Protein 1PUC (pdb70)

CATH classification: 3.30.170.10

Organism: Schizosaccharomyces pombe (strain 972 / ATCC 24843) (NCBI:txid284812)

Foldseek 3Di:
DDAFDADADDPVLLVLLVVFLVVKDKADWDDDDPDIDTDIDTDPVNVVSHDPSQCDPVVRHGDFHDPNHVVRSNDDDDPDDGDDDDDDDDVVDDDDDDDDD

GO terms:
  GO:0061575 cyclin-dependent protein serine/threonine kinase activator activity (F, IDA)
  GO:0008270 zinc ion binding (F, IDA)
  GO:0000307 cyclin-dependent protein kinase holoenzyme complex (C, IDA)
  GO:0044877 protein-containing complex binding (F, IDA)
  GO:0005634 nucleus (C, HDA)
  GO:0005829 cytosol (C, HDA)
  GO:0005515 protein binding (F, IPI)

Nearest PDB structures (foldseek):
  1puc-assembly1_A-2  TM=1.010E+00  e=6.674E-20  Schizosaccharomyces pombe
  1sce-assembly2_C-2  TM=8.902E-01  e=1.390E-17  Schizosaccharomyces pombe
  1sce-assembly2_B  TM=9.454E-01  e=3.377E-16  Schizosaccharomyces pombe
  1qb3-assembly1_A  TM=8.293E-01  e=1.639E-13  Saccharomyces cerevisiae
  1qb3-assembly1_B  TM=8.327E-01  e=3.144E-13  Saccharomyces cerevisiae

Secondary structure (DSSP, 8-state):
---PPP-PPPHHHHHTTHHHHTT-EEPPPEE-SS-EE--EE--HHHHTTS-GGGB-TTTSSBPPPPHHHHHHTT----SS-------PPPTT---------

Sequence (101 aa):
SKSGVPRLLTASERERLEPFIDQIHYSPRYADDEYEYRHVMLPKAMLKAIPTDYFNPETGTLRILQEEEWRGLGITQSLGWEMYEVHVPEPHILLFKREKD

InterPro domains:
  IPR000789 Cyclin-dependent kinase, regulatory subunit [PF01111] (25-101)
  IPR000789 Cyclin-dependent kinase, regulatory subunit [PR00296] (24-38)
  IPR000789 Cyclin-dependent kinase, regulatory subunit [PR00296] (39-53)
  IPR000789 Cyclin-dependent kinase, regulatory subunit [PR00296] (70-84)
  IPR000789 Cyclin-dependent kinase, regulatory subunit [PR00296] (85-99)
  IPR000789 Cyclin-dependent kinase, regulatory subunit [PS00944] (27-45)
  IPR000789 Cyclin-dependent kinase, regulatory subunit [PS00945] (88-98)
  IPR000789 Cyclin-dependent kinase, regulatory subunit [SM01084] (24-102)
  IPR036858 Cyclin-dependent kinase, regulatory subunit superfamily [G3DSA:3.30.170.10] (1-112)
  IPR036858 Cyclin-dependent kinase, regulatory subunit superfamily [SSF55637] (8-107)

Structure (mmCIF, N/CA/C/O backbone):
data_1PUC
#
_entry.id   1PUC
#
_cell.length_a   43.270
_cell.length_b   55.280
_cell.length_c   111.800
_cell.angle_alpha   90.00
_cell.angle_beta   90.00
_cell.angle_gamma   90.00
#
_symmetry.space_group_name_H-M   'C 2 2 21'
#
loop_
_entity.id
_entity.type
_entity.pdbx_description
1 polymer P13SUC1
2 non-polymer 3-[(3-CHOLAMIDOPROPYL)DIMETHYLAMMONIO]-1-PROPANESULFONATE
3 water water
#
loop_
_atom_site.group_PDB
_atom_site.id
_atom_site.type_symbol
_atom_site.label_atom_id
_atom_site.label_alt_id
_atom_site.label_comp_id
_atom_site.label_asym_id
_atom_site.label_entity_id
_atom_site.label_seq_id
_atom_site.pdbx_PDB_ins_code
_atom_site.Cartn_x
_atom_site.Cartn_y
_atom_site.Cartn_z
_atom_site.occupancy
_atom_site.B_iso_or_equiv
_atom_site.auth_seq_id
_atom_site.auth_comp_id
_atom_site.auth_asym_id
_atom_site.auth_atom_id
_atom_site.pdbx_PDB_model_num
ATOM 1 N N . SER A 1 1 ? 2.992 14.555 28.861 1.00 73.82 2 SER A N 1
ATOM 2 C CA . SER A 1 1 ? 4.248 14.555 29.657 1.00 72.12 2 SER A CA 1
ATOM 3 C C . SER A 1 1 ? 3.916 14.586 31.144 1.00 68.67 2 SER A C 1
ATOM 4 O O . SER A 1 1 ? 3.002 15.299 31.565 1.00 67.76 2 SER A O 1
ATOM 7 N N . LYS A 1 2 ? 4.631 13.777 31.918 1.00 65.02 3 LYS A N 1
ATOM 8 C CA . LYS A 1 2 ? 4.429 13.711 33.360 1.00 59.87 3 LYS A CA 1
ATOM 9 C C . LYS A 1 2 ? 5.690 14.236 34.041 1.00 55.27 3 LYS A C 1
ATOM 10 O O . LYS A 1 2 ? 6.808 13.913 33.634 1.00 54.77 3 LYS A O 1
ATOM 16 N N . SER A 1 3 ? 5.506 15.078 35.050 1.00 51.03 4 SER A N 1
ATOM 17 C CA . SER A 1 3 ? 6.627 15.667 35.767 1.00 46.27 4 SER A CA 1
ATOM 18 C C . SER A 1 3 ? 6.593 15.386 37.271 1.00 40.85 4 SER A C 1
ATOM 19 O O . SER A 1 3 ? 5.553 15.036 37.827 1.00 37.23 4 SER A O 1
ATOM 22 N N . GLY A 1 4 ? 7.750 15.524 37.912 1.00 38.75 5 GLY A N 1
ATOM 23 C CA . GLY A 1 4 ? 7.859 15.283 39.338 1.00 36.27 5 GLY A CA 1
ATOM 24 C C . GLY A 1 4 ? 7.098 16.303 40.162 1.00 36.01 5 GLY A C 1
ATOM 25 O O . GLY A 1 4 ? 6.954 17.462 39.765 1.00 39.35 5 GLY A O 1
ATOM 26 N N . VAL A 1 5 ? 6.623 15.863 41.322 1.00 31.35 6 VAL A N 1
ATOM 27 C CA . VAL A 1 5 ? 5.862 16.703 42.239 1.00 29.11 6 VAL A CA 1
ATOM 28 C C . VAL A 1 5 ? 6.818 17.242 43.311 1.00 26.82 6 VAL A C 1
ATOM 29 O O . VAL A 1 5 ? 7.719 16.528 43.751 1.00 27.82 6 VAL A O 1
ATOM 33 N N . PRO A 1 6 ? 6.686 18.528 43.686 1.00 24.32 7 PRO A N 1
ATOM 34 C CA . PRO A 1 6 ? 7.561 19.099 44.715 1.00 23.71 7 PRO A CA 1
ATOM 35 C C . PRO A 1 6 ? 7.325 18.285 45.983 1.00 27.18 7 PRO A C 1
ATOM 36 O O . PRO A 1 6 ? 6.196 17.861 46.245 1.00 29.78 7 PRO A O 1
ATOM 40 N N . ARG A 1 7 ? 8.359 18.108 46.797 1.00 27.48 8 ARG A N 1
ATOM 41 C CA . ARG A 1 7 ? 8.236 17.278 47.986 1.00 24.34 8 ARG A CA 1
ATOM 42 C C . ARG A 1 7 ? 9.348 17.644 48.972 1.00 25.89 8 ARG A C 1
ATOM 43 O O . ARG A 1 7 ? 10.484 17.888 48.556 1.00 26.23 8 ARG A O 1
ATOM 51 N N . LEU A 1 8 ? 9.024 17.713 50.262 1.00 21.74 9 LEU A N 1
ATOM 52 C CA . LEU A 1 8 ? 10.024 18.048 51.276 1.00 18.76 9 LEU A CA 1
ATOM 53 C C . LEU A 1 8 ? 10.794 16.817 51.739 1.00 17.67 9 LEU A C 1
ATOM 54 O O . LEU A 1 8 ? 10.280 15.703 51.694 1.00 19.07 9 LEU A O 1
ATOM 59 N N . LEU A 1 9 ? 12.028 17.027 52.190 1.00 19.15 10 LEU A N 1
ATOM 60 C CA . LEU A 1 9 ? 12.885 15.938 52.662 1.00 18.09 10 LEU A CA 1
ATOM 61 C C . LEU A 1 9 ? 12.481 15.424 54.037 1.00 18.59 10 LEU A C 1
ATOM 62 O O . LEU A 1 9 ? 12.048 16.192 54.894 1.00 19.95 10 LEU A O 1
ATOM 67 N N . THR A 1 10 ? 12.634 14.121 54.246 1.00 17.09 11 THR A N 1
ATOM 68 C CA . THR A 1 10 ? 12.310 13.518 55.531 1.00 16.21 11 THR A CA 1
ATOM 69 C C . THR A 1 10 ? 13.526 13.714 56.435 1.00 15.62 11 THR A C 1
ATOM 70 O O . THR A 1 10 ? 14.612 14.076 55.961 1.00 14.53 11 THR A O 1
ATOM 74 N N . ALA A 1 11 ? 13.361 13.423 57.722 1.00 15.98 12 ALA A N 1
ATOM 75 C CA . ALA A 1 11 ? 14.452 13.563 58.682 1.00 17.03 12 ALA A CA 1
ATOM 76 C C . ALA A 1 11 ? 15.708 12.791 58.273 1.00 15.30 12 ALA A C 1
ATOM 77 O O . ALA A 1 11 ? 16.810 13.336 58.289 1.00 16.47 12 ALA A O 1
ATOM 79 N N . SER A 1 12 ? 15.541 11.533 57.885 1.00 14.95 13 SER A N 1
ATOM 80 C CA . SER A 1 12 ? 16.680 10.709 57.490 1.00 15.80 13 SER A CA 1
ATOM 81 C C . SER A 1 12 ? 17.364 11.220 56.227 1.00 13.80 13 SER A C 1
ATOM 82 O O . SER A 1 12 ? 18.592 11.196 56.124 1.00 15.63 13 SER A O 1
ATOM 85 N N . GLU A 1 13 ? 16.571 11.685 55.270 1.00 12.78 14 GLU A N 1
ATOM 86 C CA . GLU A 1 13 ? 17.133 12.209 54.024 1.00 16.44 14 GLU A CA 1
ATOM 87 C C . GLU A 1 13 ? 17.960 13.461 54.299 1.00 17.25 14 GLU A C 1
ATOM 88 O O . GLU A 1 13 ? 19.075 13.606 53.799 1.00 18.56 14 GLU A O 1
ATOM 94 N N . ARG A 1 14 ? 17.424 14.347 55.132 1.00 15.13 15 ARG A N 1
ATOM 95 C CA . ARG A 1 14 ? 18.116 15.582 55.466 1.00 14.74 15 ARG A CA 1
ATOM 96 C C . ARG A 1 14 ? 19.376 15.311 56.287 1.00 15.23 15 ARG A C 1
ATOM 97 O O . ARG A 1 14 ? 20.401 15.971 56.106 1.00 13.99 15 ARG A O 1
ATOM 105 N N . GLU A 1 15 ? 19.313 14.309 57.155 1.00 17.10 16 GLU A N 1
ATOM 106 C CA . GLU A 1 15 ? 20.448 13.970 57.998 1.00 16.24 16 GLU A CA 1
ATOM 107 C C . GLU A 1 15 ? 21.622 13.524 57.136 1.00 15.20 16 GLU A C 1
ATOM 108 O O . GLU A 1 15 ? 22.777 13.827 57.445 1.00 13.95 16 GLU A O 1
ATOM 114 N N . ARG A 1 16 ? 21.313 12.891 56.006 1.00 16.03 17 ARG A N 1
ATOM 115 C CA . ARG A 1 16 ? 22.337 12.403 55.082 1.00 17.52 17 ARG A CA 1
ATOM 116 C C . ARG A 1 16 ? 23.145 13.506 54.399 1.00 17.16 17 ARG A C 1
ATOM 117 O O . ARG A 1 16 ? 24.267 13.272 53.926 1.00 16.11 17 ARG A O 1
ATOM 125 N N . LEU A 1 17 ? 22.586 14.710 54.361 1.00 14.17 18 LEU A N 1
ATOM 126 C CA . LEU A 1 17 ? 23.245 15.839 53.712 1.00 11.70 18 LEU A CA 1
ATOM 127 C C . LEU A 1 17 ? 24.201 16.614 54.612 1.00 16.27 18 LEU A C 1
ATOM 128 O O . LEU A 1 17 ? 25.007 17.414 54.126 1.00 16.24 18 LEU A O 1
ATOM 133 N N . GLU A 1 18 ? 24.140 16.335 55.914 1.00 18.61 19 GLU A N 1
ATOM 134 C CA . GLU A 1 18 ? 24.975 16.996 56.919 1.00 17.74 19 GLU A CA 1
ATOM 135 C C . GLU A 1 18 ? 26.473 17.142 56.634 1.00 18.34 19 GLU A C 1
ATOM 136 O O . GLU A 1 18 ? 27.026 18.233 56.776 1.00 20.68 19 GLU A O 1
ATOM 142 N N . PRO A 1 19 ? 27.149 16.064 56.202 1.00 19.00 20 PRO A N 1
ATOM 143 C CA . PRO A 1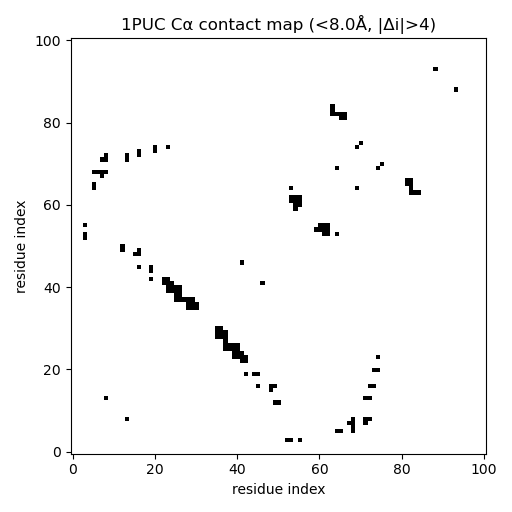 19 ? 28.585 16.198 55.930 1.00 21.96 20 PRO A CA 1
ATOM 144 C C . PRO A 1 19 ? 28.971 17.137 54.777 1.00 25.79 20 PRO A C 1
ATOM 145 O O . PRO A 1 19 ? 30.131 17.543 54.673 1.00 27.21 20 PRO A O 1
ATOM 149 N N . PHE A 1 20 ? 28.004 17.512 53.943 1.00 25.25 21 PHE A N 1
ATOM 150 C CA . PHE A 1 20 ? 28.287 18.372 52.794 1.00 24.34 21 PHE A CA 1
ATOM 151 C C . PHE A 1 20 ? 27.921 19.838 52.954 1.00 23.94 21 PHE A C 1
ATOM 152 O O . PHE A 1 20 ? 28.528 20.698 52.322 1.00 25.50 21 PHE A O 1
ATOM 160 N N . ILE A 1 21 ? 26.945 20.125 53.803 1.00 24.44 22 ILE A N 1
ATOM 161 C CA . ILE A 1 21 ? 26.468 21.491 54.010 1.00 25.60 22 ILE A CA 1
ATOM 162 C C . ILE A 1 21 ? 27.514 22.601 54.141 1.00 28.20 22 ILE A C 1
ATOM 163 O O . ILE A 1 21 ? 27.400 23.634 53.490 1.00 30.80 22 ILE A O 1
ATOM 168 N N . ASP A 1 22 ? 28.544 22.387 54.948 1.00 26.48 23 ASP A N 1
ATOM 169 C CA . ASP A 1 22 ? 29.572 23.411 55.138 1.00 26.74 23 ASP A CA 1
ATOM 170 C C . ASP A 1 22 ? 30.504 23.572 53.945 1.00 23.78 23 ASP A C 1
ATOM 171 O O . ASP A 1 22 ? 31.362 24.447 53.935 1.00 23.25 23 ASP A O 1
ATOM 176 N N . GLN A 1 23 ? 30.342 22.721 52.945 1.00 19.49 24 GLN A N 1
ATOM 177 C CA . GLN A 1 23 ? 31.200 22.767 51.777 1.00 17.34 24 GLN A CA 1
ATOM 178 C C . GLN A 1 23 ? 30.551 23.444 50.577 1.00 16.03 24 GLN A C 1
ATOM 179 O O . GLN A 1 23 ? 31.154 23.533 49.510 1.00 15.62 24 GLN A O 1
ATOM 185 N N . ILE A 1 24 ? 29.316 23.901 50.750 1.00 12.25 25 ILE A N 1
ATOM 186 C CA . ILE A 1 24 ? 28.590 24.564 49.677 1.00 16.37 25 ILE A CA 1
ATOM 187 C C . ILE A 1 24 ? 29.203 25.934 49.431 1.00 17.60 25 ILE A C 1
ATOM 188 O O . ILE A 1 24 ? 29.483 26.669 50.375 1.00 18.79 25 ILE A O 1
ATOM 193 N N . HIS A 1 25 ? 29.417 26.266 48.163 1.00 16.43 26 HIS A N 1
ATOM 194 C CA . HIS A 1 25 ? 30.009 27.548 47.789 1.00 16.84 26 HIS A CA 1
ATOM 195 C C . HIS A 1 25 ? 28.990 28.513 47.173 1.00 15.64 26 HIS A C 1
ATOM 196 O O . HIS A 1 25 ? 28.224 28.139 46.288 1.00 17.44 26 HIS A O 1
ATOM 203 N N . TYR A 1 26 ? 28.988 29.757 47.639 1.00 12.31 27 TYR A N 1
ATOM 204 C CA . TYR A 1 26 ? 28.070 30.768 47.120 1.00 15.00 27 TYR A CA 1
ATOM 205 C C . TYR A 1 26 ? 28.879 31.810 46.362 1.00 16.17 27 TYR A C 1
ATOM 206 O O . TYR A 1 26 ? 29.814 32.400 46.905 1.00 16.45 27 TYR A O 1
ATOM 215 N N . SER A 1 27 ? 28.537 32.019 45.098 1.00 16.23 28 SER A N 1
ATOM 216 C CA . SER A 1 27 ? 29.267 32.967 44.282 1.00 13.84 28 SER A CA 1
ATOM 217 C C . SER A 1 27 ? 28.863 34.388 44.583 1.00 13.76 28 SER A C 1
ATOM 218 O O . SER A 1 27 ? 27.790 34.641 45.146 1.00 11.61 28 SER A O 1
ATOM 221 N N . PRO A 1 28 ? 29.731 35.345 44.226 1.00 13.94 29 PRO A N 1
ATOM 222 C CA . PRO A 1 28 ? 29.350 36.729 44.482 1.00 14.73 29 PRO A CA 1
ATOM 223 C C . PRO A 1 28 ? 28.184 37.016 43.534 1.00 18.48 29 PRO A C 1
ATOM 224 O O . PRO A 1 28 ? 27.941 36.266 42.579 1.00 16.67 29 PRO A O 1
ATOM 228 N N . ARG A 1 29 ? 27.434 38.065 43.830 1.00 20.46 30 ARG A N 1
ATOM 229 C CA . ARG A 1 29 ? 26.296 38.425 43.007 1.00 22.61 30 ARG A CA 1
ATOM 230 C C . ARG A 1 29 ? 26.721 39.303 41.832 1.00 22.89 30 ARG A C 1
ATOM 231 O O . ARG A 1 29 ? 27.666 40.088 41.941 1.00 23.44 30 ARG A O 1
ATOM 239 N N . TYR A 1 30 ? 26.057 39.111 40.698 1.00 20.10 31 TYR A N 1
ATOM 240 C CA . TYR A 1 30 ? 26.289 39.902 39.499 1.00 18.49 31 TYR A CA 1
ATOM 241 C C . TYR A 1 30 ? 24.893 40.308 39.047 1.00 21.39 31 TYR A C 1
ATOM 242 O O . TYR A 1 30 ? 23.909 39.744 39.521 1.00 22.31 31 TYR A O 1
ATOM 251 N N . ALA A 1 31 ? 24.777 41.310 38.185 1.00 22.86 32 ALA A N 1
ATOM 252 C CA . ALA A 1 31 ? 23.451 41.736 37.779 1.00 24.61 32 ALA A CA 1
ATOM 253 C C . ALA A 1 31 ? 23.367 42.430 36.438 1.00 26.46 32 ALA A C 1
ATOM 254 O O . ALA A 1 31 ? 24.383 42.752 35.816 1.00 26.99 32 ALA A O 1
ATOM 256 N N . ASP A 1 32 ? 22.133 42.606 35.981 1.00 25.80 33 ASP A N 1
ATOM 257 C CA . ASP A 1 32 ? 21.865 43.318 34.747 1.00 28.15 33 ASP A CA 1
ATOM 258 C C . ASP A 1 32 ? 20.862 44.416 35.085 1.00 31.60 33 ASP A C 1
ATOM 259 O O . ASP A 1 32 ? 20.809 44.880 36.225 1.00 31.15 33 ASP A O 1
ATOM 264 N N . ASP A 1 33 ? 20.036 44.788 34.120 1.00 35.34 34 ASP A N 1
ATOM 265 C CA . ASP A 1 33 ? 19.059 45.850 34.310 1.00 40.46 34 ASP A CA 1
ATOM 266 C C . ASP A 1 33 ? 17.992 45.587 35.369 1.00 39.28 34 ASP A C 1
ATOM 267 O O . ASP A 1 33 ? 17.757 46.418 36.241 1.00 40.80 34 ASP A O 1
ATOM 272 N N . GLU A 1 34 ? 17.342 44.435 35.293 1.00 37.79 35 GLU A N 1
ATOM 273 C CA . GLU A 1 34 ? 16.272 44.147 36.233 1.00 38.85 35 GLU A CA 1
ATOM 274 C C . GLU A 1 34 ? 16.464 42.990 37.206 1.00 34.69 35 GLU A C 1
ATOM 275 O O . GLU A 1 34 ? 15.628 42.783 38.086 1.00 34.57 35 GLU A O 1
ATOM 281 N N . TYR A 1 35 ? 17.563 42.257 37.078 1.00 32.35 36 TYR A N 1
ATOM 282 C CA . TYR A 1 35 ? 17.809 41.117 37.957 1.00 27.06 36 TYR A CA 1
ATOM 283 C C . TYR A 1 35 ? 19.211 40.997 38.506 1.00 22.01 36 TYR A C 1
ATOM 284 O O . TYR A 1 35 ? 20.175 41.431 37.874 1.00 18.34 36 TYR A O 1
ATOM 293 N N . GLU A 1 36 ? 19.238 40.399 39.685 1.00 19.66 37 GLU A N 1
ATOM 294 C CA . GLU A 1 36 ? 20.451 40.025 40.368 1.00 16.53 37 GLU A CA 1
ATOM 295 C C . GLU A 1 36 ? 20.635 38.534 40.158 1.00 13.35 37 GLU A C 1
ATOM 296 O O . GLU A 1 36 ? 19.660 37.788 40.094 1.00 13.88 37 GLU A O 1
ATOM 302 N N . TYR A 1 37 ? 21.854 38.069 40.034 1.00 10.73 38 TYR A N 1
ATOM 303 C CA . TYR A 1 37 ? 22.073 36.642 39.845 1.00 10.74 38 TYR A CA 1
ATOM 304 C C . TYR A 1 37 ? 23.202 36.148 40.727 1.00 11.00 38 TYR A C 1
ATOM 305 O O . TYR A 1 37 ? 23.998 36.929 41.238 1.00 15.77 38 TYR A O 1
ATOM 314 N N . ARG A 1 38 ? 23.277 34.836 40.872 1.00 9.75 39 ARG A N 1
ATOM 315 C CA . ARG A 1 38 ? 24.350 34.185 41.605 1.00 9.63 39 ARG A CA 1
ATOM 316 C C . ARG A 1 38 ? 24.191 32.698 41.313 1.00 11.17 39 ARG A C 1
ATOM 317 O O . ARG A 1 38 ? 23.157 32.263 40.797 1.00 14.79 39 ARG A O 1
ATOM 325 N N . HIS A 1 39 ? 25.255 31.942 41.493 1.00 11.96 40 HIS A N 1
ATOM 326 C CA . HIS A 1 39 ? 25.173 30.512 41.281 1.00 13.47 40 HIS A CA 1
ATOM 327 C C . HIS A 1 39 ? 25.732 29.836 42.531 1.00 14.52 40 HIS A C 1
ATOM 328 O O . HIS A 1 39 ? 26.583 30.408 43.220 1.00 13.88 40 HIS A O 1
ATOM 335 N N . VAL A 1 40 ? 25.199 28.663 42.854 1.00 13.35 41 VAL A N 1
ATOM 336 C CA . VAL A 1 40 ? 25.609 27.899 44.028 1.00 12.23 41 VAL A CA 1
ATOM 337 C C . VAL A 1 40 ? 26.269 26.618 43.544 1.00 14.11 41 VAL A C 1
ATOM 338 O O . VAL A 1 40 ? 25.733 25.937 42.668 1.00 14.88 41 VAL A O 1
ATOM 342 N N . MET A 1 41 ? 27.444 26.308 44.082 1.00 12.26 42 MET A N 1
ATOM 343 C CA . MET A 1 41 ? 28.160 25.099 43.688 1.00 13.69 42 MET A CA 1
ATOM 344 C C . MET A 1 41 ? 28.223 24.075 44.810 1.00 15.14 42 MET A C 1
ATOM 345 O O . MET A 1 41 ? 28.880 24.297 45.830 1.00 16.64 42 MET A O 1
ATOM 350 N N . LEU A 1 42 ? 27.522 22.963 44.625 1.00 13.64 43 LEU A N 1
ATOM 351 C CA . LEU A 1 42 ? 27.500 21.898 45.615 1.00 13.24 43 LEU A CA 1
ATOM 352 C C . LEU A 1 42 ? 28.677 20.965 45.394 1.00 16.58 43 LEU A C 1
ATOM 353 O O . LEU A 1 42 ? 29.196 20.847 44.269 1.00 15.28 43 LEU A O 1
ATOM 358 N N . PRO A 1 43 ? 29.176 20.347 46.479 1.00 16.12 44 PRO A N 1
ATOM 359 C CA . PRO A 1 43 ? 30.295 19.420 46.289 1.00 15.16 44 PRO A CA 1
ATOM 360 C C . PRO A 1 43 ? 29.699 18.270 45.476 1.00 13.95 44 PRO A C 1
ATOM 361 O O . PRO A 1 43 ? 28.543 17.891 45.693 1.00 12.71 44 PRO A O 1
ATOM 365 N N . LYS A 1 44 ? 30.436 17.775 44.488 1.00 13.92 45 LYS A N 1
ATOM 366 C CA . LYS A 1 44 ? 29.934 16.693 43.639 1.00 16.50 45 LYS A CA 1
ATOM 367 C C . LYS A 1 44 ? 29.461 15.458 44.409 1.00 15.34 45 LYS A C 1
ATOM 368 O O . LYS A 1 44 ? 28.514 14.799 44.004 1.00 14.56 45 LYS A O 1
ATOM 374 N N . ALA A 1 45 ? 30.117 15.161 45.527 1.00 17.57 46 ALA A N 1
ATOM 375 C CA . ALA A 1 45 ? 29.754 14.010 46.356 1.00 18.97 46 ALA A CA 1
ATOM 376 C C . ALA A 1 45 ? 28.332 14.139 46.906 1.00 19.33 46 ALA A C 1
ATOM 377 O O . ALA A 1 45 ? 27.650 13.136 47.135 1.00 19.13 46 ALA A O 1
ATOM 379 N N . MET A 1 46 ? 27.883 15.378 47.094 1.00 16.55 47 MET A N 1
ATOM 380 C CA . MET A 1 46 ? 26.552 15.643 47.625 1.00 12.87 47 MET A CA 1
ATOM 381 C C . MET A 1 46 ? 25.422 15.179 46.717 1.00 13.76 47 MET A C 1
ATOM 382 O O . MET A 1 46 ? 24.375 14.763 47.207 1.00 15.20 47 MET A O 1
ATOM 387 N N . LEU A 1 47 ? 25.633 15.223 45.402 1.00 13.72 48 LEU A N 1
ATOM 388 C CA . LEU A 1 47 ? 24.599 14.814 44.455 1.00 13.43 48 LEU A CA 1
ATOM 389 C C . LEU A 1 47 ? 24.152 13.363 44.643 1.00 17.17 48 LEU A C 1
ATOM 390 O O . LEU A 1 47 ? 22.972 13.052 44.480 1.00 21.45 48 LEU A O 1
ATOM 395 N N . LYS A 1 48 ? 25.085 12.491 45.020 1.00 15.63 49 LYS A N 1
ATOM 396 C CA . LYS A 1 48 ? 24.780 11.075 45.241 1.00 19.48 49 LYS A CA 1
ATOM 397 C C . LYS A 1 48 ? 23.925 10.856 46.488 1.00 22.71 49 LYS A C 1
ATOM 398 O O . LYS A 1 48 ? 23.391 9.765 46.689 1.00 25.21 49 LYS A O 1
ATOM 404 N N . ALA A 1 49 ? 23.837 11.877 47.339 1.00 21.41 50 ALA A N 1
ATOM 405 C CA . ALA A 1 49 ? 23.065 11.804 48.580 1.00 18.65 50 ALA A CA 1
ATOM 406 C C . ALA A 1 49 ? 21.674 12.423 48.456 1.00 19.59 50 ALA A C 1
ATOM 407 O O . ALA A 1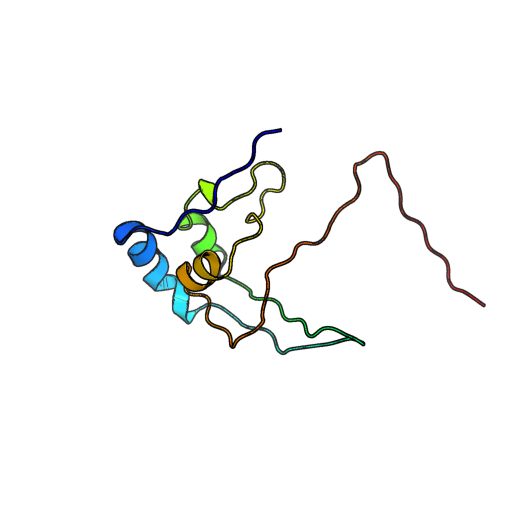 49 ? 20.813 12.227 49.318 1.00 22.34 50 ALA A O 1
ATOM 409 N N . ILE A 1 50 ? 21.458 13.180 47.390 1.00 15.37 51 ILE A N 1
ATOM 410 C CA . ILE A 1 50 ? 20.176 13.833 47.167 1.00 14.04 51 ILE A CA 1
ATOM 411 C C . ILE A 1 50 ? 19.188 12.815 46.592 1.00 15.40 51 ILE A C 1
ATOM 412 O O . ILE A 1 50 ? 19.576 11.949 45.814 1.00 17.24 51 ILE A O 1
ATOM 417 N N . PRO A 1 51 ? 17.912 12.860 47.029 1.00 16.47 52 PRO A N 1
ATOM 418 C CA . PRO A 1 51 ? 16.880 11.935 46.541 1.00 15.77 52 PRO A CA 1
ATOM 419 C C . PRO A 1 51 ? 16.735 11.994 45.018 1.00 16.44 52 PRO A C 1
ATOM 420 O O . PRO A 1 51 ? 16.663 13.075 44.431 1.00 14.37 52 PRO A O 1
ATOM 424 N N . THR A 1 52 ? 16.649 10.831 44.386 1.00 18.55 53 THR A N 1
ATOM 425 C CA . THR A 1 52 ? 16.529 10.758 42.932 1.00 20.12 53 THR A CA 1
ATOM 426 C C . THR A 1 52 ? 15.371 11.547 42.325 1.00 17.19 53 THR A C 1
ATOM 427 O O . THR A 1 52 ? 15.470 12.021 41.195 1.00 16.17 53 THR A O 1
ATOM 431 N N . ASP A 1 53 ? 14.284 11.712 43.076 1.00 15.44 54 ASP A N 1
ATOM 432 C CA . ASP A 1 53 ? 13.126 12.449 42.570 1.00 15.41 54 ASP A CA 1
ATOM 433 C C . ASP A 1 53 ? 13.323 13.963 42.507 1.00 16.67 54 ASP A C 1
ATOM 434 O O . ASP A 1 53 ? 12.422 14.698 42.114 1.00 15.53 54 ASP A O 1
ATOM 439 N N . TYR A 1 54 ? 14.499 14.417 42.926 1.00 19.26 55 TYR A N 1
ATOM 440 C CA . TYR A 1 54 ? 14.853 15.834 42.891 1.00 18.32 55 TYR A CA 1
ATOM 441 C C . TYR A 1 54 ? 15.544 16.141 41.562 1.00 17.35 55 TYR A C 1
ATOM 442 O O . TYR A 1 54 ? 15.816 17.301 41.240 1.00 18.06 55 TYR A O 1
ATOM 451 N N . PHE A 1 55 ? 15.856 15.089 40.809 1.00 16.98 56 PHE A N 1
ATOM 452 C CA . PHE A 1 55 ? 16.519 15.236 39.521 1.00 17.89 56 PHE A CA 1
ATOM 453 C C . PHE A 1 55 ? 15.551 15.118 38.367 1.00 18.51 56 PHE A C 1
ATOM 454 O O . PHE A 1 55 ? 14.540 14.420 38.463 1.00 18.63 56 PHE A O 1
ATOM 462 N N . ASN A 1 56 ? 15.877 15.818 37.301 1.00 21.21 57 ASN A N 1
ATOM 463 C CA . ASN A 1 56 ? 15.140 15.715 36.066 1.00 26.44 57 ASN A CA 1
ATOM 46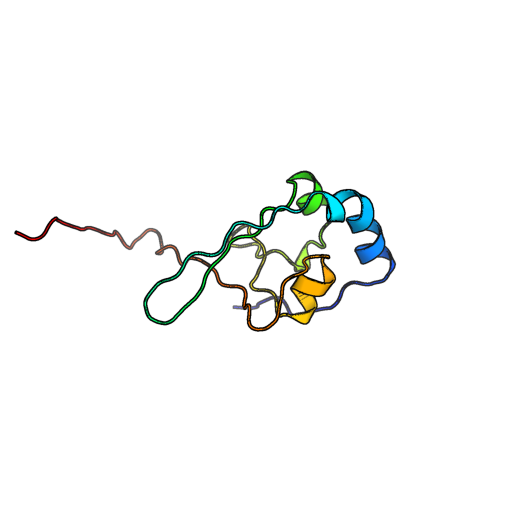4 C C . ASN A 1 56 ? 15.844 14.648 35.248 1.00 28.25 57 ASN A C 1
ATOM 465 O O . ASN A 1 56 ? 17.003 14.812 34.872 1.00 28.55 57 ASN A O 1
ATOM 470 N N . PRO A 1 57 ? 15.172 13.538 34.951 1.00 30.24 58 PRO A N 1
ATOM 471 C CA . PRO A 1 57 ? 15.800 12.401 34.274 1.00 33.36 58 PRO A CA 1
ATOM 472 C C . PRO A 1 57 ? 16.175 12.753 32.834 1.00 36.44 58 PRO A C 1
ATOM 473 O O . PRO A 1 57 ? 17.133 12.210 32.288 1.00 36.30 58 PRO A O 1
ATOM 477 N N . GLU A 1 58 ? 15.444 13.688 32.238 1.00 40.38 59 GLU A N 1
ATOM 478 C CA . GLU A 1 58 ? 15.710 14.096 30.864 1.00 45.79 59 GLU A CA 1
ATOM 479 C C . GLU A 1 58 ? 16.936 14.993 30.723 1.00 46.07 59 GLU A C 1
ATOM 480 O O . GL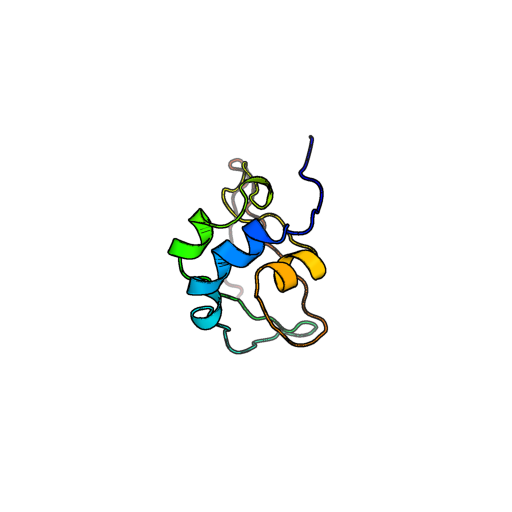U A 1 58 ? 17.632 14.951 29.709 1.00 48.98 59 GLU A O 1
ATOM 486 N N . THR A 1 59 ? 17.197 15.807 31.738 1.00 41.87 60 THR A N 1
ATOM 487 C CA . THR A 1 59 ? 18.327 16.722 31.691 1.00 38.53 60 THR A CA 1
ATOM 488 C C . THR A 1 59 ? 19.539 16.259 32.486 1.00 38.21 60 THR A C 1
ATOM 489 O O . THR A 1 59 ? 20.666 16.681 32.214 1.00 38.22 60 THR A O 1
ATOM 493 N N . GLY A 1 60 ? 19.304 15.408 33.482 1.00 36.66 61 GLY A N 1
ATOM 494 C CA . GLY A 1 60 ? 20.386 14.922 34.323 1.00 32.47 61 GLY A CA 1
ATOM 495 C C . GLY A 1 60 ? 20.677 15.898 35.454 1.00 30.12 61 GLY A C 1
ATOM 496 O O . GLY A 1 60 ? 21.402 15.585 36.397 1.00 30.07 61 GLY A O 1
ATOM 497 N N . THR A 1 61 ? 20.092 17.086 35.362 1.00 28.13 62 THR A N 1
ATOM 498 C CA . THR A 1 61 ? 20.282 18.119 36.366 1.00 26.13 62 THR A CA 1
ATOM 499 C C . THR A 1 61 ? 19.126 18.078 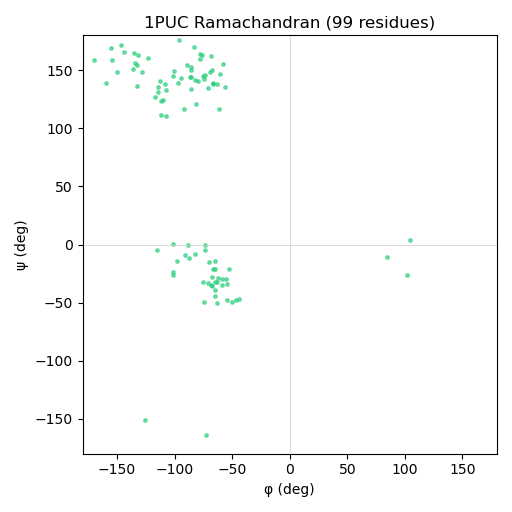37.366 1.00 23.75 62 THR A C 1
ATOM 500 O O . THR A 1 61 ? 18.194 17.285 37.220 1.00 20.17 62 THR A O 1
ATOM 504 N N . LEU A 1 62 ? 19.203 18.920 38.394 1.00 21.82 63 LEU A N 1
ATOM 505 C CA . LEU A 1 62 ? 18.142 19.012 39.388 1.00 20.79 63 LEU A CA 1
ATOM 506 C C . LEU A 1 62 ? 16.979 19.728 38.731 1.00 18.26 63 LEU A C 1
ATOM 507 O O . LEU A 1 62 ? 17.179 20.594 37.879 1.00 19.97 63 LEU A O 1
ATOM 512 N N . ARG A 1 63 ? 15.760 19.351 39.088 1.00 15.52 64 ARG A N 1
ATOM 513 C CA . ARG A 1 63 ? 14.601 20.027 38.536 1.00 15.41 64 ARG A CA 1
ATOM 514 C C . ARG A 1 63 ? 14.485 21.358 39.266 1.00 15.49 64 ARG A C 1
ATOM 515 O O . ARG A 1 63 ? 15.140 21.561 40.287 1.00 15.54 64 ARG A O 1
ATOM 523 N N . ILE A 1 64 ? 13.714 22.285 38.705 1.00 14.94 65 ILE A N 1
ATOM 524 C CA . ILE A 1 64 ? 13.539 23.592 39.326 1.00 15.95 65 ILE A CA 1
ATOM 525 C C . ILE A 1 64 ? 12.901 23.372 40.678 1.00 18.05 65 ILE A C 1
ATOM 526 O O . ILE A 1 64 ? 11.784 22.863 40.773 1.00 18.99 65 ILE A O 1
ATOM 531 N N . LEU A 1 65 ? 13.634 23.730 41.720 1.00 16.49 66 LEU A N 1
ATOM 532 C CA . LEU A 1 65 ? 13.161 23.548 43.076 1.00 14.89 66 LEU A CA 1
ATOM 533 C C . LEU A 1 65 ? 12.497 24.801 43.597 1.00 12.93 66 LEU A C 1
ATOM 534 O O . LEU A 1 65 ? 12.903 25.918 43.277 1.00 13.30 66 LEU A O 1
ATOM 539 N N . GLN A 1 66 ? 11.444 24.607 44.380 1.00 14.58 67 GLN A N 1
ATOM 540 C CA . GLN A 1 66 ? 10.737 25.716 45.004 1.00 14.19 67 GLN A CA 1
ATOM 541 C C . GLN A 1 66 ? 11.605 26.146 46.196 1.00 14.04 67 GLN A C 1
ATOM 542 O O . GLN A 1 66 ? 12.481 25.397 46.625 1.00 11.13 67 GLN A O 1
ATOM 548 N N . GLU A 1 67 ? 11.361 27.337 46.732 1.00 15.26 68 GLU A N 1
ATOM 549 C CA . GLU A 1 67 ? 12.158 27.846 47.842 1.00 15.52 68 GLU A CA 1
ATOM 550 C C . GLU A 1 67 ? 12.306 26.858 49.004 1.00 15.24 68 GLU A C 1
ATOM 551 O O . GLU A 1 67 ? 13.413 26.586 49.444 1.00 16.61 68 GLU A O 1
ATOM 557 N N . GLU A 1 68 ? 11.195 26.292 49.464 1.00 17.83 69 GLU A N 1
ATOM 558 C CA . GLU A 1 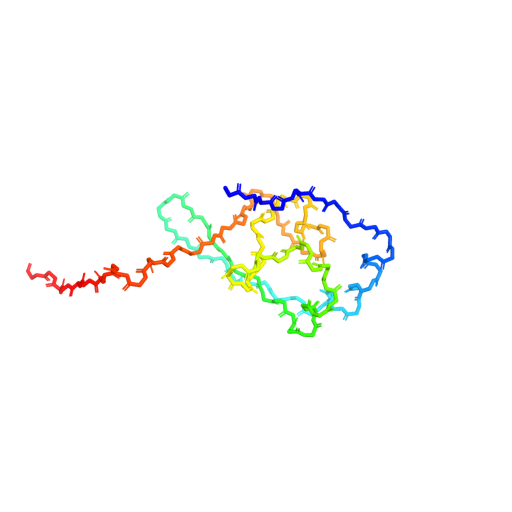68 ? 11.223 25.331 50.565 1.00 20.83 69 GLU A CA 1
ATOM 559 C C . GLU A 1 68 ? 12.077 24.120 50.251 1.00 18.19 69 GLU A C 1
ATOM 560 O O . GLU A 1 68 ? 12.663 23.522 51.149 1.00 17.99 69 GLU A O 1
ATOM 566 N N . GLU A 1 69 ? 12.156 23.776 48.971 1.00 15.92 70 GLU A N 1
ATOM 567 C CA . GLU A 1 69 ? 12.940 22.630 48.536 1.00 14.27 70 GLU A CA 1
ATOM 568 C C . GLU A 1 69 ? 14.437 22.901 48.563 1.00 13.02 70 GLU A C 1
ATOM 569 O O . GLU A 1 69 ? 15.197 22.100 49.117 1.00 12.64 70 GLU A O 1
ATOM 575 N N . TRP A 1 70 ? 14.882 24.017 47.980 1.00 11.33 71 TRP A N 1
ATOM 576 C CA . TRP A 1 70 ? 16.316 24.276 48.009 1.00 9.99 71 TRP A CA 1
ATOM 577 C C . TRP A 1 70 ? 16.841 24.659 49.396 1.00 12.18 71 TRP A C 1
ATOM 578 O O . TRP A 1 70 ? 17.946 24.261 49.765 1.00 12.74 71 TRP A O 1
ATOM 589 N N . ARG A 1 71 ? 16.029 25.354 50.194 1.00 11.52 72 ARG A N 1
ATOM 590 C CA . ARG A 1 71 ? 16.457 25.709 51.544 1.00 11.17 72 ARG A CA 1
ATOM 591 C C . ARG A 1 71 ? 16.528 24.397 52.326 1.00 13.64 72 ARG A C 1
ATOM 592 O O . ARG A 1 71 ? 17.448 24.183 53.120 1.00 14.06 72 ARG A O 1
ATOM 600 N N . GLY A 1 72 ? 15.616 23.480 52.008 1.00 14.06 73 GLY A N 1
ATOM 601 C CA . GLY A 1 72 ? 15.591 22.181 52.663 1.00 13.82 73 GLY A CA 1
ATOM 602 C C . GLY A 1 72 ? 16.827 21.339 52.382 1.00 15.55 73 GLY A C 1
ATOM 603 O O . GLY A 1 72 ? 17.125 20.400 53.120 1.00 15.58 73 GLY A O 1
ATOM 604 N N . LEU A 1 73 ? 17.534 21.651 51.300 1.00 14.90 74 LEU A N 1
ATOM 605 C CA . LEU A 1 73 ? 18.746 20.921 50.949 1.00 14.15 74 LEU A CA 1
ATOM 606 C C . LEU A 1 73 ? 19.943 21.427 51.732 1.00 16.28 74 LEU A C 1
ATOM 607 O O . LEU A 1 73 ? 21.026 20.845 51.648 1.00 18.81 74 LEU A O 1
ATOM 612 N N . GLY A 1 74 ? 19.764 22.528 52.458 1.00 15.72 75 GLY A N 1
ATOM 613 C CA . GLY A 1 74 ? 20.862 23.090 53.225 1.00 13.51 75 GLY A CA 1
ATOM 614 C C . GLY A 1 74 ? 21.433 24.337 52.571 1.00 15.89 75 GLY A C 1
ATOM 615 O O . GLY A 1 74 ? 22.446 24.879 53.028 1.00 17.76 75 GLY A O 1
ATOM 616 N N . ILE A 1 75 ? 20.816 24.768 51.473 1.00 14.59 76 ILE A N 1
ATOM 617 C CA . ILE A 1 75 ? 21.252 25.966 50.759 1.00 13.46 76 ILE A CA 1
ATOM 618 C C . ILE A 1 75 ? 20.659 27.182 51.482 1.00 11.98 76 ILE A C 1
ATOM 619 O O . ILE A 1 75 ? 19.438 27.299 51.626 1.00 13.78 76 ILE A O 1
ATOM 624 N N . THR A 1 76 ? 21.520 28.077 51.942 1.00 13.52 77 THR A N 1
ATOM 625 C CA . THR A 1 76 ? 21.062 29.262 52.661 1.00 13.96 77 THR A CA 1
ATOM 626 C C . THR A 1 76 ? 21.438 30.519 51.912 1.00 13.31 77 THR A C 1
ATOM 627 O O . THR A 1 76 ? 22.597 30.700 51.566 1.00 15.25 77 THR A O 1
ATOM 631 N N . GLN A 1 77 ? 20.448 31.370 51.663 1.00 15.21 78 GLN A N 1
ATOM 632 C CA . GLN A 1 77 ? 20.631 32.637 50.963 1.00 13.93 78 GLN A CA 1
ATOM 633 C C . GLN A 1 77 ? 19.640 33.614 51.570 1.00 13.75 78 GLN A C 1
ATOM 634 O O . GLN A 1 77 ? 18.778 33.217 52.354 1.00 11.75 78 GLN A O 1
ATOM 640 N N . SER A 1 78 ? 19.749 34.882 51.197 1.00 12.73 79 SER A N 1
ATOM 641 C CA . SER A 1 78 ? 18.827 35.893 51.690 1.00 12.48 79 SER A CA 1
ATOM 642 C C . SER A 1 78 ? 17.459 35.712 51.017 1.00 13.80 79 SER A C 1
ATOM 643 O O . SER A 1 78 ? 17.179 34.666 50.427 1.00 15.01 79 SER A O 1
ATOM 646 N N . LEU A 1 79 ? 16.610 36.725 51.091 1.00 14.30 80 LEU A N 1
ATOM 647 C CA . LEU A 1 79 ? 15.279 36.626 50.498 1.00 15.79 80 LEU A CA 1
ATOM 648 C C . LEU A 1 79 ? 15.212 37.072 49.032 1.00 18.73 80 LEU A C 1
ATOM 649 O O . LEU A 1 79 ? 16.029 37.882 48.583 1.00 22.51 80 LEU A O 1
ATOM 654 N N . GLY A 1 80 ? 14.235 36.533 48.299 1.00 17.88 81 GLY A N 1
ATOM 655 C CA . GLY A 1 80 ? 14.019 36.914 46.912 1.00 14.89 81 GLY A CA 1
ATOM 656 C C . GLY A 1 80 ? 14.515 35.991 45.822 1.00 14.55 81 GLY A C 1
ATOM 657 O O . GLY A 1 80 ? 13.980 35.989 44.718 1.00 14.43 81 GLY A O 1
ATOM 658 N N . TRP A 1 81 ? 15.538 35.207 46.124 1.00 15.17 82 TRP A N 1
ATOM 659 C CA . TRP A 1 81 ? 16.119 34.294 45.149 1.00 13.64 82 TRP A CA 1
ATOM 660 C C . TRP A 1 81 ? 15.183 33.204 44.643 1.00 14.01 82 TRP A C 1
ATOM 661 O O . TRP A 1 81 ? 14.426 32.601 45.403 1.00 15.14 82 TRP A O 1
ATOM 672 N N . GLU A 1 82 ? 15.240 32.965 43.344 1.00 15.48 83 GLU A N 1
ATOM 673 C CA . GLU A 1 82 ? 14.439 31.934 42.708 1.00 18.45 83 GLU A CA 1
ATOM 674 C C . GLU A 1 82 ? 15.366 31.137 41.809 1.00 16.08 83 GLU A C 1
ATOM 675 O O . GLU A 1 82 ? 16.216 31.706 41.112 1.00 13.64 83 GLU A O 1
ATOM 681 N N . MET A 1 83 ? 15.224 29.819 41.846 1.00 13.20 84 MET A N 1
ATOM 682 C CA . MET A 1 83 ? 16.046 28.952 41.025 1.00 12.42 84 MET A CA 1
ATOM 683 C C . MET A 1 83 ? 15.566 29.033 39.587 1.00 12.33 84 MET A C 1
ATOM 684 O O . MET A 1 83 ? 14.363 29.135 39.333 1.00 12.13 84 MET A O 1
ATOM 689 N N . TYR A 1 84 ? 16.503 28.993 38.651 1.00 12.11 85 TYR A N 1
ATOM 690 C CA . TYR A 1 84 ? 16.157 29.031 37.236 1.00 13.77 85 TYR A CA 1
ATOM 691 C C . TYR A 1 84 ? 17.107 28.137 36.466 1.00 12.53 85 TYR A C 1
ATOM 692 O O . TYR A 1 84 ? 18.125 27.697 36.991 1.00 12.09 85 TYR A O 1
ATOM 701 N N . GLU A 1 85 ? 16.747 27.832 35.232 1.00 13.63 86 GLU A N 1
ATOM 702 C CA . GLU A 1 85 ? 17.573 26.975 34.411 1.00 18.15 86 GLU A CA 1
ATOM 703 C C . GLU A 1 85 ? 17.776 27.547 33.013 1.00 21.91 86 GLU A C 1
ATOM 704 O O . GLU A 1 85 ? 16.989 28.367 32.527 1.00 19.82 86 GLU A O 1
ATOM 710 N N . VAL A 1 86 ? 18.880 27.149 32.401 1.00 25.28 87 VAL A N 1
ATOM 711 C CA . VAL A 1 86 ? 19.216 27.583 31.061 1.00 27.60 87 VAL A CA 1
ATOM 712 C C . VAL A 1 86 ? 18.432 26.663 30.130 1.00 31.51 87 VAL A C 1
ATOM 713 O O . VAL A 1 86 ? 18.276 25.476 30.406 1.00 31.50 87 VAL A O 1
ATOM 717 N N . HIS A 1 87 ? 17.904 27.206 29.045 1.00 34.17 88 HIS A N 1
ATOM 718 C CA . HIS A 1 87 ? 17.151 26.377 28.129 1.00 37.93 88 HIS A CA 1
ATOM 719 C C . HIS A 1 87 ? 17.900 26.117 26.821 1.00 37.95 88 HIS A C 1
ATOM 720 O O . HIS A 1 87 ? 18.154 27.034 26.038 1.00 39.80 88 HIS A O 1
ATOM 727 N N . VAL A 1 88 ? 18.320 24.869 26.642 1.00 36.21 89 VAL A N 1
ATOM 728 C CA . VAL A 1 88 ? 19.035 24.448 25.448 1.00 34.98 89 VAL A CA 1
ATOM 729 C C . VAL A 1 88 ? 18.066 24.061 24.338 1.00 32.62 89 VAL A C 1
ATOM 730 O O . VAL A 1 88 ? 17.091 23.346 24.571 1.00 31.03 89 VAL A O 1
ATOM 734 N N . PRO A 1 89 ? 18.321 24.541 23.111 1.00 29.92 90 PRO A N 1
ATOM 735 C CA . PRO A 1 89 ? 17.437 24.211 21.995 1.00 25.40 90 PRO A CA 1
ATOM 736 C C . PRO A 1 89 ? 17.521 22.738 21.589 1.00 23.30 90 PRO A C 1
ATOM 737 O O . PRO A 1 89 ? 18.560 22.092 21.753 1.00 22.40 90 PRO A O 1
ATOM 741 N N . GLU A 1 90 ? 16.402 22.205 21.104 1.00 24.79 91 GLU A N 1
ATOM 742 C CA . GLU A 1 90 ? 16.327 20.823 20.635 1.00 23.72 91 GLU A CA 1
ATOM 743 C C . GLU A 1 90 ? 17.366 20.674 19.523 1.00 19.93 91 GLU A C 1
ATOM 744 O O . GLU A 1 90 ? 17.665 21.641 18.834 1.00 19.27 91 GLU A O 1
ATOM 750 N N . PRO A 1 91 ? 17.859 19.446 19.273 1.00 19.73 92 PRO A N 1
ATOM 751 C CA . PRO A 1 91 ? 18.873 19.208 18.236 1.00 17.54 92 PRO A CA 1
ATOM 752 C C . PRO A 1 91 ? 18.610 19.706 16.815 1.00 17.14 92 PRO A C 1
ATOM 753 O O . PRO A 1 91 ? 19.558 19.906 16.050 1.00 18.93 92 PRO A O 1
ATOM 757 N N . HIS A 1 92 ? 17.350 19.937 16.459 1.00 12.30 93 HIS A N 1
ATOM 758 C CA . HIS A 1 92 ? 17.057 20.414 15.114 1.00 14.10 93 HIS A CA 1
ATOM 759 C C . HIS A 1 92 ? 17.101 21.938 14.991 1.00 15.06 93 HIS A C 1
ATOM 760 O O . HIS A 1 92 ? 16.876 22.473 13.906 1.00 15.88 93 HIS A O 1
ATOM 767 N N . ILE A 1 93 ? 17.387 22.632 16.094 1.00 12.51 94 ILE A N 1
ATOM 768 C CA . ILE A 1 93 ? 17.458 24.090 16.074 1.00 11.60 94 ILE A CA 1
ATOM 769 C C . ILE A 1 93 ? 18.903 24.519 16.257 1.00 12.88 94 ILE A C 1
ATOM 770 O O . ILE A 1 93 ? 19.570 24.121 17.211 1.00 13.76 94 ILE A O 1
ATOM 775 N N . LEU A 1 94 ? 19.401 25.312 15.313 1.00 10.68 95 LEU A N 1
ATOM 776 C CA . LEU A 1 94 ? 20.773 25.799 15.352 1.00 9.72 95 LEU A CA 1
ATOM 777 C C . LEU A 1 94 ? 20.788 27.312 15.580 1.00 9.42 95 LEU A C 1
ATOM 778 O O . LEU A 1 94 ? 19.981 28.057 15.003 1.00 10.11 95 LEU A O 1
ATOM 787 N N . LEU A 1 95 ? 21.740 27.763 16.384 1.00 8.72 96 LEU A N 1
ATOM 788 C CA . LEU A 1 95 ? 21.846 29.174 16.711 1.00 8.94 96 LEU A CA 1
ATOM 789 C C . LEU A 1 95 ? 23.043 29.810 16.023 1.00 8.60 96 LEU A C 1
ATOM 790 O O . LEU A 1 95 ? 24.122 29.216 15.968 1.00 9.70 96 LEU A O 1
ATOM 795 N N . PHE A 1 96 ? 22.848 31.010 15.494 1.00 9.31 97 PHE A N 1
ATOM 796 C CA . PHE A 1 96 ? 23.908 31.738 14.803 1.00 10.10 97 PHE A CA 1
ATOM 797 C C . PHE A 1 96 ? 23.897 33.170 15.282 1.00 8.76 97 PHE A C 1
ATOM 798 O O . PHE A 1 96 ? 22.870 33.671 15.753 1.00 13.34 97 PHE A O 1
ATOM 806 N N . LYS A 1 97 ? 25.041 33.825 15.159 1.00 9.36 98 LYS A N 1
ATOM 807 C CA . LYS A 1 97 ? 25.157 35.225 15.539 1.00 13.67 98 LYS A CA 1
ATOM 808 C C . LYS A 1 97 ? 26.281 35.842 14.750 1.00 13.33 98 LYS A C 1
ATOM 809 O O . LYS A 1 97 ? 27.122 35.124 14.205 1.00 16.27 98 LYS A O 1
ATOM 815 N N . ARG A 1 98 ? 26.256 37.163 14.628 1.00 13.82 99 ARG A N 1
ATO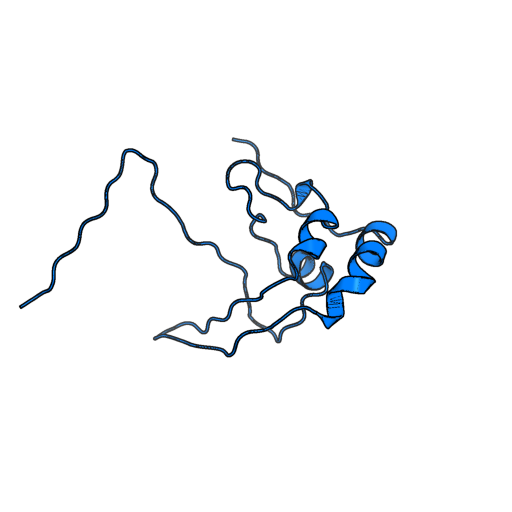M 816 C CA . ARG A 1 98 ? 27.318 37.881 13.931 1.00 17.95 99 ARG A CA 1
ATOM 817 C C . ARG A 1 98 ? 27.460 39.273 14.536 1.00 20.34 99 ARG A C 1
ATOM 818 O O . ARG A 1 98 ? 26.489 39.853 15.037 1.00 21.56 99 ARG A O 1
ATOM 826 N N . GLU A 1 99 ? 28.681 39.787 14.523 1.00 20.95 100 GLU A N 1
ATOM 827 C CA . GLU A 1 99 ? 28.955 41.103 15.073 1.00 25.15 100 GLU A CA 1
ATOM 828 C C . GLU A 1 99 ? 28.293 42.202 14.257 1.00 25.95 100 GLU A C 1
ATOM 829 O O . GLU A 1 99 ? 28.264 42.146 13.026 1.00 29.02 100 GLU A O 1
ATOM 835 N N . LYS A 1 100 ? 27.738 43.186 14.948 1.00 26.76 101 LYS A N 1
ATOM 836 C CA . LYS A 1 100 ? 27.105 44.311 14.285 1.00 30.68 101 LYS A CA 1
ATOM 837 C C . LYS A 1 100 ? 28.186 45.344 13.989 1.00 34.58 101 LYS A C 1
ATOM 838 O O . LYS A 1 100 ? 29.113 45.521 14.784 1.00 33.91 101 LYS A O 1
ATOM 844 N N . ASP A 1 101 ? 28.066 46.025 12.854 1.00 38.83 102 ASP A N 1
ATOM 845 C CA . ASP A 1 101 ? 29.019 47.069 12.478 1.00 41.66 102 ASP A CA 1
ATOM 846 C C . ASP A 1 101 ? 28.292 48.390 12.260 1.00 43.72 102 ASP A C 1
ATOM 8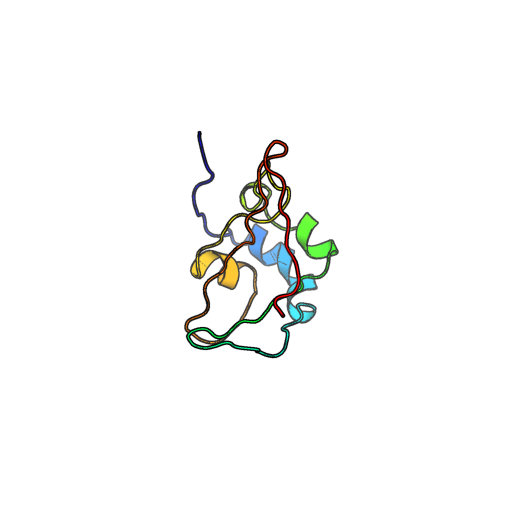47 O O . ASP A 1 101 ? 27.157 48.562 12.711 1.00 45.56 102 ASP A O 1
#

Radius of gyration: 16.62 Å; Cα contacts (8 Å, |Δi|>4): 79; chains: 1; bounding box: 27×36×46 Å

B-factor: mean 25.51, std 15.18, range [5.84, 89.24]

Solvent-accessible surface area: 8749 Å² total; per-residue (Å²): 166,205,105,53,117,60,78,106,30,75,88,61,31,73,120,134,0,91,88,40,44,111,113,16,93,72,3,109,149,106,69,81,154,144,133,92,55,52,89,45,113,35,33,175,54,0,72,183,27,7,18,122,68,1,48,41,129,168,77,56,78,30,28,70,6,104,79,111,3,8,69,27,0,8,17,98,28,77,157,67,40,149,68,133,70,127,147,128,49,109,132,136,81,127,136,179,206,225,167,196,195